Protein AF-A0A4Y9XMA4-F1 (afdb_monomer)

Nearest PDB structures (foldseek):
  7jre-assembly1_A  TM=2.666E-01  e=3.180E+00  enterovirus D68
  7mg0-assembly6_F  TM=2.874E-01  e=5.622E+00  enterovirus D68

Foldseek 3Di:
DQFWAFWWWKADPVLREIDTASDPVVVVCCVPPVVIDTPGGPDTFGADDDVQWAFWWWWAAPVSRYIDTDSDPVVVCCCVVPVRIHTPGGRGIDHDD

Structure (mmCIF, N/CA/C/O backbone):
data_AF-A0A4Y9XMA4-F1
#
_entry.id   AF-A0A4Y9XMA4-F1
#
loop_
_atom_site.group_PDB
_atom_site.id
_atom_site.type_symbol
_atom_site.label_atom_id
_atom_site.label_alt_id
_atom_site.label_comp_id
_atom_site.label_asym_id
_atom_site.label_entity_id
_atom_site.label_seq_id
_atom_site.pdbx_PDB_ins_code
_atom_site.Cartn_x
_atom_site.Cartn_y
_atom_site.Cartn_z
_atom_site.occupancy
_atom_site.B_iso_or_equiv
_atom_site.auth_seq_id
_atom_site.auth_comp_id
_atom_site.auth_asym_id
_atom_site.auth_atom_id
_atom_site.pdbx_PDB_model_num
ATOM 1 N N . VAL A 1 1 ? -22.314 0.084 12.502 1.00 49.09 1 VAL A N 1
ATOM 2 C CA . VAL A 1 1 ? -21.447 -1.115 12.454 1.00 49.09 1 VAL A CA 1
ATOM 3 C C . VAL A 1 1 ? -20.231 -0.716 11.647 1.00 49.09 1 VAL A C 1
ATOM 5 O O . VAL A 1 1 ? -20.416 -0.289 10.517 1.00 49.09 1 VAL A O 1
ATOM 8 N N . LEU A 1 2 ? -19.038 -0.713 12.236 1.00 63.25 2 LEU A N 1
ATOM 9 C CA . LEU A 1 2 ? -17.811 -0.477 11.473 1.00 63.25 2 LEU A CA 1
ATOM 10 C C . LEU A 1 2 ? -17.527 -1.779 10.718 1.00 63.25 2 LEU A C 1
ATOM 12 O O . LEU A 1 2 ? -17.217 -2.786 11.349 1.00 63.25 2 LEU A O 1
ATOM 16 N N . SER A 1 3 ? -17.764 -1.801 9.406 1.00 88.31 3 SER A N 1
ATOM 17 C CA . SER A 1 3 ? -17.507 -2.978 8.574 1.00 88.31 3 SER A CA 1
ATOM 18 C C . SER A 1 3 ? -16.090 -2.921 8.029 1.00 88.31 3 SER A C 1
ATOM 20 O O . SER A 1 3 ? -15.671 -1.891 7.496 1.00 88.31 3 SER A O 1
ATOM 22 N N . SER A 1 4 ? -15.371 -4.031 8.145 1.00 95.12 4 SER A N 1
ATOM 23 C CA . SER A 1 4 ? -14.122 -4.209 7.422 1.00 95.12 4 SER A CA 1
ATOM 24 C C . SER A 1 4 ? -14.380 -4.314 5.916 1.00 95.12 4 SER A C 1
ATOM 26 O O . SER A 1 4 ? -15.473 -4.669 5.466 1.00 95.12 4 SER A O 1
ATOM 28 N N . VAL A 1 5 ? -13.357 -3.985 5.137 1.00 97.31 5 VAL A N 1
ATOM 29 C CA . VAL A 1 5 ? -13.316 -4.099 3.677 1.00 97.31 5 VAL A CA 1
ATOM 30 C C . VAL A 1 5 ? -12.132 -4.984 3.282 1.00 97.31 5 VAL A C 1
ATOM 32 O O . VAL A 1 5 ? -11.167 -5.080 4.048 1.00 97.31 5 VAL A O 1
ATOM 35 N N . PRO A 1 6 ? -12.179 -5.657 2.123 1.00 98.00 6 PRO A N 1
ATOM 36 C CA . PRO A 1 6 ? -11.044 -6.441 1.659 1.00 98.00 6 PRO A CA 1
ATOM 37 C C . PRO A 1 6 ? -9.849 -5.538 1.331 1.00 98.00 6 PRO A C 1
ATOM 39 O O . PRO A 1 6 ? -10.002 -4.502 0.685 1.00 98.00 6 PRO A O 1
ATOM 42 N N . LEU A 1 7 ? -8.659 -5.970 1.739 1.00 98.50 7 LEU A N 1
ATOM 43 C CA . LEU A 1 7 ? -7.384 -5.499 1.215 1.00 98.50 7 LEU A CA 1
ATOM 44 C C . LEU A 1 7 ? -6.943 -6.480 0.129 1.00 98.50 7 LEU A C 1
ATOM 46 O O . LEU A 1 7 ? -6.583 -7.625 0.424 1.00 98.50 7 LEU A O 1
ATOM 50 N N . TYR A 1 8 ? -7.018 -6.048 -1.122 1.00 98.75 8 TYR A N 1
ATOM 51 C CA . TYR A 1 8 ? -6.542 -6.826 -2.256 1.00 98.75 8 TYR A CA 1
ATOM 52 C C . TYR A 1 8 ? -5.020 -6.803 -2.301 1.00 98.75 8 TYR A C 1
ATOM 54 O O . TYR A 1 8 ? -4.422 -5.777 -1.984 1.00 98.75 8 TYR A O 1
ATOM 62 N N . ARG A 1 9 ? -4.414 -7.913 -2.718 1.00 98.75 9 ARG A N 1
ATOM 63 C CA . ARG A 1 9 ? -2.984 -8.026 -3.002 1.00 98.75 9 ARG A CA 1
ATOM 64 C C . ARG A 1 9 ? -2.796 -8.367 -4.467 1.00 98.75 9 ARG A C 1
ATOM 66 O O . ARG A 1 9 ? -3.456 -9.262 -4.989 1.00 98.75 9 ARG A O 1
ATOM 73 N N . LEU A 1 10 ? -1.886 -7.661 -5.112 1.00 98.75 10 LEU A N 1
ATOM 74 C CA . LEU A 1 10 ? -1.506 -7.893 -6.488 1.00 98.75 10 LEU A CA 1
ATOM 75 C C . LEU A 1 10 ? 0.010 -8.032 -6.599 1.00 98.75 10 LEU A C 1
ATOM 77 O O . LEU A 1 10 ? 0.746 -7.449 -5.807 1.00 98.75 10 LEU A O 1
ATOM 81 N N . TRP A 1 11 ? 0.464 -8.767 -7.609 1.00 98.62 11 TRP A N 1
ATOM 82 C CA . TRP A 1 11 ? 1.877 -9.026 -7.868 1.00 98.62 11 TRP A CA 1
ATOM 83 C C . TRP A 1 11 ? 2.286 -8.576 -9.268 1.00 98.62 11 TRP A C 1
ATOM 85 O O . TRP A 1 11 ? 1.646 -8.945 -10.257 1.00 98.62 11 TRP A O 1
ATOM 95 N N . ASN A 1 12 ? 3.392 -7.839 -9.369 1.00 98.19 12 ASN A N 1
ATOM 96 C CA . ASN A 1 12 ? 4.054 -7.541 -10.633 1.00 98.19 12 ASN A CA 1
ATOM 97 C C . ASN A 1 12 ? 5.426 -8.219 -10.685 1.00 98.19 12 ASN A C 1
ATOM 99 O O . ASN A 1 12 ? 6.415 -7.713 -10.162 1.00 98.19 12 ASN A O 1
ATOM 103 N N . GLY A 1 13 ? 5.514 -9.346 -11.393 1.00 96.88 13 GLY A N 1
ATOM 104 C CA . GLY A 1 13 ? 6.760 -10.112 -11.498 1.00 96.88 13 GLY A CA 1
ATOM 105 C C . GLY A 1 13 ? 7.889 -9.439 -12.284 1.00 96.88 13 GLY A C 1
ATOM 106 O O . GLY A 1 13 ? 9.015 -9.925 -12.230 1.00 96.88 13 GLY A O 1
ATOM 107 N N . ARG A 1 14 ? 7.622 -8.354 -13.028 1.00 95.62 14 ARG A N 1
ATOM 108 C CA . ARG A 1 14 ? 8.671 -7.585 -13.721 1.00 95.62 14 ARG A CA 1
ATOM 109 C C . ARG A 1 14 ? 9.320 -6.562 -12.799 1.00 95.62 14 ARG A C 1
ATOM 111 O O . ARG A 1 14 ? 10.536 -6.431 -12.831 1.00 95.62 14 ARG A O 1
ATOM 118 N N . ALA A 1 15 ? 8.506 -5.855 -12.018 1.00 95.38 15 ALA A N 1
ATOM 119 C CA . ALA A 1 15 ? 8.972 -4.895 -11.021 1.00 95.38 15 ALA A CA 1
ATOM 120 C C . ALA A 1 15 ? 9.433 -5.575 -9.719 1.00 95.38 15 ALA A C 1
ATOM 122 O O . ALA A 1 15 ? 10.198 -4.993 -8.965 1.00 95.38 15 ALA A O 1
ATOM 123 N N . ALA A 1 16 ? 9.009 -6.825 -9.49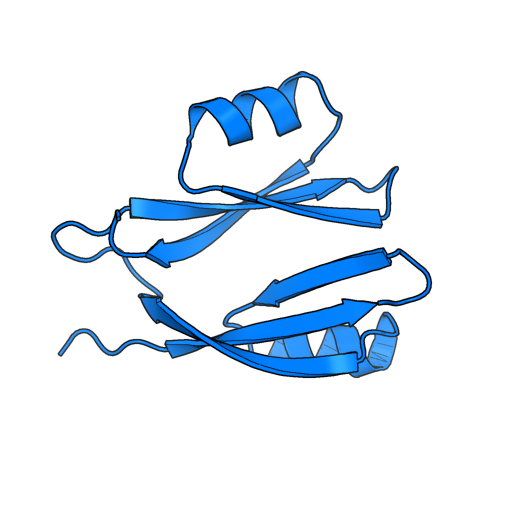8 1.00 96.38 16 ALA A N 1
ATOM 124 C CA . ALA A 1 16 ? 9.116 -7.528 -8.224 1.00 96.38 16 ALA A CA 1
ATOM 125 C C . ALA A 1 16 ? 8.392 -6.800 -7.072 1.00 96.38 16 ALA A C 1
ATOM 127 O O . ALA A 1 16 ? 8.852 -6.845 -5.935 1.00 96.38 16 ALA A O 1
ATOM 128 N N . ASP A 1 17 ? 7.242 -6.191 -7.377 1.00 98.19 17 ASP A N 1
ATOM 129 C CA . ASP A 1 17 ? 6.447 -5.379 -6.449 1.00 98.19 17 ASP A CA 1
ATOM 130 C C . ASP A 1 17 ? 5.135 -6.062 -6.039 1.00 98.19 17 ASP A C 1
ATOM 132 O O . ASP A 1 17 ? 4.461 -6.708 -6.857 1.00 98.19 17 ASP A O 1
ATOM 136 N N . HIS A 1 18 ? 4.751 -5.855 -4.778 1.00 98.31 18 HIS A N 1
ATOM 137 C CA . HIS A 1 18 ? 3.408 -6.145 -4.296 1.00 98.31 18 HIS A CA 1
ATOM 138 C C . HIS A 1 18 ? 2.608 -4.864 -4.092 1.00 98.31 18 HIS A C 1
ATOM 140 O O . HIS A 1 18 ? 2.908 -4.037 -3.233 1.00 98.31 18 HIS A O 1
ATOM 146 N N . PHE A 1 19 ? 1.468 -4.800 -4.767 1.00 98.62 19 PHE A N 1
ATOM 147 C CA . PHE A 1 19 ? 0.534 -3.702 -4.623 1.00 98.62 19 PHE A CA 1
ATOM 148 C C . PHE A 1 19 ? -0.669 -4.103 -3.769 1.00 98.62 19 PHE A C 1
ATOM 150 O O . PHE A 1 19 ? -1.330 -5.108 -4.045 1.00 98.62 19 PHE A O 1
ATOM 157 N N . TYR A 1 20 ? -0.972 -3.308 -2.741 1.00 98.69 20 TYR A N 1
ATOM 158 C CA . TYR A 1 20 ? -2.106 -3.516 -1.850 1.00 98.69 20 TYR A CA 1
ATOM 159 C C . TYR A 1 20 ? -3.072 -2.336 -1.907 1.00 98.69 20 TYR A C 1
ATOM 161 O O . TYR A 1 20 ? -2.691 -1.170 -1.777 1.00 98.69 20 TYR A O 1
ATOM 169 N N . THR A 1 21 ? -4.358 -2.641 -2.056 1.00 98.62 21 THR A N 1
ATOM 170 C CA . THR A 1 21 ? -5.398 -1.614 -2.129 1.00 98.62 21 THR A CA 1
ATOM 171 C C . THR A 1 21 ? -6.746 -2.115 -1.633 1.00 98.62 21 THR A C 1
ATOM 173 O O . THR A 1 21 ? -7.093 -3.285 -1.786 1.00 98.62 21 THR A O 1
ATOM 176 N N . THR A 1 22 ? -7.535 -1.219 -1.043 1.00 98.31 22 THR A N 1
ATOM 177 C CA . THR A 1 22 ? -8.960 -1.447 -0.752 1.00 98.31 22 THR A CA 1
ATOM 178 C C . THR A 1 22 ? -9.864 -0.978 -1.900 1.00 98.31 22 THR A C 1
ATOM 180 O O . THR A 1 22 ? -11.051 -1.312 -1.947 1.00 98.31 22 THR A O 1
ATOM 183 N N . SER A 1 23 ? -9.317 -0.231 -2.865 1.00 98.19 23 SER A N 1
ATOM 184 C CA . SER A 1 23 ? -10.043 0.318 -4.006 1.00 98.19 23 SER A CA 1
ATOM 185 C C . SER A 1 23 ? -10.162 -0.709 -5.127 1.00 98.19 23 SER A C 1
ATOM 187 O O . SER A 1 23 ? -9.188 -1.088 -5.778 1.00 98.19 23 SER A O 1
ATOM 189 N N . ALA A 1 24 ? -11.397 -1.120 -5.420 1.00 97.06 24 ALA A N 1
ATOM 190 C CA . ALA A 1 24 ? -11.673 -2.005 -6.550 1.00 97.06 24 ALA A CA 1
ATOM 191 C C . ALA A 1 24 ? -11.274 -1.377 -7.899 1.00 97.06 24 ALA A C 1
ATOM 193 O O . ALA A 1 24 ? -10.849 -2.098 -8.799 1.00 97.06 24 ALA A O 1
ATOM 194 N N . ALA A 1 25 ? -11.389 -0.052 -8.029 1.00 98.31 25 ALA A N 1
ATOM 195 C CA . ALA A 1 25 ? -10.994 0.669 -9.236 1.00 98.31 25 ALA A CA 1
ATOM 196 C C . ALA A 1 25 ? -9.469 0.678 -9.417 1.00 98.31 25 ALA A C 1
ATOM 198 O O . ALA A 1 25 ? -8.984 0.441 -10.518 1.00 98.31 25 ALA A O 1
ATOM 199 N N . GLU A 1 26 ? -8.718 0.881 -8.332 1.00 98.12 26 GLU A N 1
ATOM 200 C CA . GLU A 1 26 ? -7.252 0.876 -8.353 1.00 98.12 26 GLU A CA 1
ATOM 201 C C . GLU A 1 26 ? -6.713 -0.528 -8.670 1.00 98.12 26 GLU A C 1
ATOM 203 O O . GLU A 1 26 ? -5.876 -0.685 -9.555 1.00 98.12 26 GLU A O 1
ATOM 208 N N . ARG A 1 27 ? -7.302 -1.572 -8.064 1.00 98.44 27 ARG A N 1
ATOM 209 C CA . ARG A 1 27 ? -7.045 -2.975 -8.431 1.00 98.44 27 ARG A CA 1
ATOM 210 C C . ARG A 1 27 ? -7.286 -3.224 -9.922 1.00 98.44 27 ARG A C 1
ATOM 212 O O . ARG A 1 27 ? -6.465 -3.853 -10.579 1.00 98.44 27 ARG A O 1
ATOM 219 N N . GLN A 1 28 ? -8.414 -2.763 -10.465 1.00 98.56 28 GLN A N 1
ATOM 220 C CA . GLN A 1 28 ? -8.732 -2.962 -11.883 1.00 98.56 28 GLN A CA 1
ATOM 221 C C . GLN A 1 28 ? -7.763 -2.224 -12.811 1.00 98.56 28 GLN A C 1
ATOM 223 O O . GLN A 1 28 ? -7.364 -2.791 -13.827 1.00 98.56 28 GLN A O 1
ATOM 228 N N . ALA A 1 29 ? -7.372 -0.995 -12.469 1.00 98.50 29 ALA A N 1
ATOM 229 C CA . ALA A 1 29 ? -6.399 -0.228 -13.237 1.00 98.50 29 ALA A CA 1
ATOM 230 C C . ALA A 1 29 ? -5.027 -0.920 -13.251 1.00 98.50 29 ALA A C 1
ATOM 232 O O . ALA A 1 29 ? -4.503 -1.172 -14.334 1.00 98.50 29 ALA A O 1
ATOM 233 N N . ALA A 1 30 ? -4.530 -1.349 -12.086 1.00 98.00 30 ALA A N 1
ATOM 234 C CA . ALA A 1 30 ? -3.244 -2.034 -11.962 1.00 98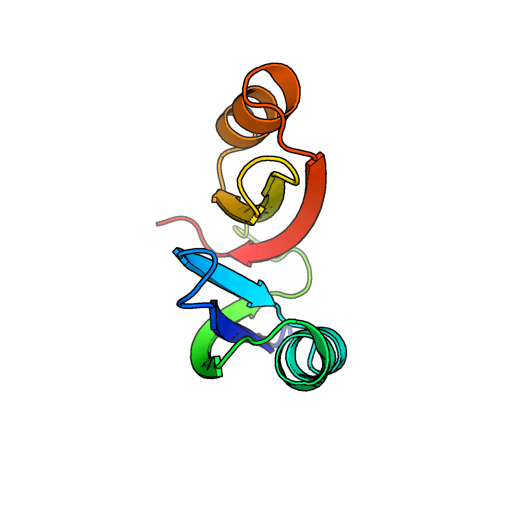.00 30 ALA A CA 1
ATOM 235 C C . ALA A 1 30 ? -3.170 -3.323 -12.803 1.00 98.00 30 ALA A C 1
ATOM 237 O O . ALA A 1 30 ? -2.156 -3.609 -13.443 1.00 98.00 30 ALA A O 1
ATOM 238 N N . ILE A 1 31 ? -4.268 -4.085 -12.860 1.00 98.38 31 ILE A N 1
ATOM 239 C CA . ILE A 1 31 ? -4.366 -5.290 -13.699 1.00 98.38 31 ILE A CA 1
ATOM 240 C C . ILE A 1 31 ? -4.399 -4.926 -15.187 1.00 98.38 31 ILE A C 1
ATOM 242 O O . ILE A 1 31 ? -3.717 -5.546 -16.001 1.00 98.38 31 ILE A O 1
ATOM 246 N N . ALA A 1 32 ? -5.222 -3.945 -15.560 1.00 98.25 32 ALA A N 1
ATOM 247 C CA . ALA A 1 32 ? -5.477 -3.624 -16.959 1.00 98.25 32 ALA A CA 1
ATOM 248 C C . ALA A 1 32 ? -4.337 -2.842 -17.628 1.00 98.25 32 ALA A C 1
ATOM 250 O O . ALA A 1 32 ? -4.189 -2.924 -18.847 1.00 98.25 32 ALA A O 1
ATOM 251 N N . GLN A 1 33 ? -3.576 -2.061 -16.857 1.00 97.25 33 GLN A N 1
ATOM 252 C CA . GLN A 1 33 ? -2.655 -1.048 -17.382 1.00 97.25 33 GLN A CA 1
ATOM 253 C C . GLN A 1 33 ? -1.212 -1.274 -16.928 1.00 97.25 33 GLN A C 1
ATOM 255 O O . GLN A 1 33 ? -0.298 -1.097 -17.730 1.00 97.25 33 GLN A O 1
ATOM 260 N N . ASP A 1 34 ? -1.009 -1.748 -15.697 1.00 95.88 34 ASP A N 1
ATOM 261 C CA . ASP A 1 34 ? 0.316 -1.736 -15.063 1.00 95.88 34 ASP A CA 1
ATOM 262 C C . ASP A 1 34 ? 0.960 -3.130 -14.965 1.00 95.88 34 ASP A C 1
ATOM 264 O O . ASP A 1 34 ? 2.083 -3.283 -14.486 1.00 95.88 34 ASP A O 1
ATOM 268 N N . GLY A 1 35 ? 0.279 -4.165 -15.472 1.00 96.88 35 GLY A N 1
ATOM 269 C CA . GLY A 1 35 ? 0.818 -5.523 -15.590 1.00 96.88 35 GLY A CA 1
ATOM 270 C C . GLY A 1 35 ? 0.785 -6.342 -14.300 1.00 96.88 35 GLY A C 1
ATOM 271 O O . GLY A 1 35 ? 1.491 -7.349 -14.202 1.00 96.88 35 GLY A O 1
ATOM 272 N N . TYR A 1 36 ? -0.028 -5.939 -13.323 1.00 98.50 36 TYR A N 1
ATOM 273 C CA . TYR A 1 36 ? -0.210 -6.694 -12.089 1.00 98.50 36 TYR A CA 1
ATOM 274 C C . TYR A 1 36 ? -1.138 -7.896 -12.287 1.00 98.50 36 TYR A C 1
ATOM 276 O O . TYR A 1 36 ? -2.137 -7.842 -13.004 1.00 98.50 36 TYR A O 1
ATOM 284 N N . SER A 1 37 ? -0.829 -8.987 -11.594 1.00 98.62 37 SER A N 1
ATOM 285 C CA . SER A 1 37 ? -1.704 -10.148 -11.440 1.00 98.62 37 SER A CA 1
ATOM 286 C C . SER A 1 37 ? -2.389 -10.093 -10.082 1.00 98.62 37 SER A C 1
ATOM 288 O O . SER A 1 37 ? -1.738 -9.849 -9.071 1.00 98.62 37 SER A O 1
ATOM 290 N N . ASP A 1 38 ? -3.699 -10.314 -10.053 1.00 98.38 38 ASP A N 1
ATOM 291 C CA . ASP A 1 38 ? -4.453 -10.351 -8.802 1.00 98.38 38 ASP A CA 1
ATOM 292 C C . ASP A 1 38 ? -4.172 -11.635 -8.019 1.00 98.38 38 ASP A C 1
ATOM 294 O O . ASP A 1 38 ? -4.347 -12.738 -8.541 1.00 98.38 38 ASP A O 1
ATOM 298 N N . GLU A 1 39 ? -3.785 -11.489 -6.756 1.00 98.75 39 GLU A N 1
ATOM 299 C CA . GLU A 1 39 ? -3.556 -12.598 -5.831 1.00 98.75 39 GLU A CA 1
ATOM 300 C C . GLU A 1 39 ? -4.698 -12.763 -4.814 1.00 98.75 39 GLU A C 1
ATOM 302 O O . GLU A 1 39 ? -4.662 -13.660 -3.969 1.00 98.75 39 GLU A O 1
ATOM 307 N N . GLY A 1 40 ? -5.743 -11.935 -4.913 1.00 98.19 40 GLY A N 1
ATOM 308 C CA . GLY A 1 40 ? -6.952 -12.023 -4.107 1.00 98.19 40 GLY A CA 1
ATOM 309 C C . GLY A 1 40 ? -6.909 -11.171 -2.839 1.00 98.19 40 GLY A C 1
ATOM 310 O O . GLY A 1 40 ? -6.244 -10.140 -2.762 1.00 98.19 40 GLY A O 1
ATOM 311 N N . ILE A 1 41 ? -7.700 -11.570 -1.841 1.00 98.56 41 ILE A N 1
ATOM 312 C CA . ILE A 1 41 ? -7.846 -10.835 -0.577 1.00 98.56 41 ILE A CA 1
ATOM 313 C C . ILE A 1 41 ? -6.753 -11.297 0.388 1.00 98.56 41 ILE A C 1
ATOM 315 O O . ILE A 1 41 ? -6.767 -12.447 0.824 1.00 98.56 41 ILE A O 1
ATOM 319 N N . ALA A 1 42 ? -5.845 -10.398 0.764 1.00 98.00 42 ALA A N 1
ATOM 320 C CA . ALA A 1 42 ? -4.805 -10.689 1.751 1.00 98.00 42 ALA A CA 1
ATOM 321 C C . ALA A 1 42 ? -5.309 -10.549 3.192 1.00 98.00 42 ALA A C 1
ATOM 323 O O . ALA A 1 42 ? -4.902 -11.307 4.070 1.00 98.00 42 ALA A O 1
ATOM 324 N N . ALA A 1 43 ? -6.195 -9.582 3.438 1.00 97.06 43 ALA A N 1
ATOM 325 C CA . ALA A 1 43 ? -6.744 -9.306 4.760 1.00 97.06 43 ALA A CA 1
ATOM 326 C C . ALA A 1 43 ? -8.087 -8.570 4.678 1.00 97.06 43 ALA A C 1
ATOM 328 O O . ALA A 1 43 ? -8.474 -8.052 3.632 1.00 97.06 43 ALA A O 1
ATOM 329 N N . TRP A 1 44 ? -8.772 -8.486 5.817 1.00 96.69 44 TRP A N 1
ATOM 330 C CA . TRP A 1 44 ? -9.900 -7.582 6.024 1.00 96.69 44 TRP A CA 1
ATOM 331 C C . TRP A 1 44 ? -9.449 -6.443 6.933 1.00 96.69 44 TRP A C 1
ATOM 333 O O . TRP A 1 44 ? -9.021 -6.682 8.060 1.00 96.69 44 TRP A O 1
ATOM 343 N N . VAL A 1 45 ? -9.538 -5.214 6.435 1.00 97.56 45 VAL A N 1
ATOM 344 C CA . VAL A 1 45 ? -9.013 -4.004 7.084 1.00 97.56 45 VAL A CA 1
ATOM 345 C C . VAL A 1 45 ? -10.122 -2.982 7.298 1.00 97.56 45 VAL A C 1
ATOM 347 O O . VAL A 1 45 ? -11.212 -3.112 6.740 1.00 97.56 45 VAL A O 1
ATOM 350 N N . TYR A 1 46 ? -9.875 -1.956 8.106 1.00 97.56 46 TYR A N 1
ATOM 351 C CA . TYR A 1 46 ? -10.851 -0.896 8.337 1.00 97.56 46 TYR A CA 1
ATOM 352 C C . TYR A 1 46 ? -10.571 0.292 7.408 1.00 97.56 46 TYR A C 1
ATOM 354 O O . TYR A 1 46 ? -9.458 0.812 7.416 1.00 97.56 46 TYR A O 1
ATOM 362 N N . PRO A 1 47 ? -11.552 0.763 6.617 1.00 95.94 47 PRO A N 1
ATOM 363 C CA . PRO A 1 47 ? -11.346 1.897 5.710 1.00 95.94 47 PRO A CA 1
ATOM 364 C C . PRO A 1 47 ? -11.313 3.249 6.443 1.00 95.94 47 PRO A C 1
ATOM 366 O O . PRO A 1 47 ? -10.980 4.271 5.857 1.00 95.94 47 PRO A O 1
ATOM 369 N N . VAL A 1 48 ? -11.692 3.263 7.722 1.00 95.56 48 VAL A N 1
ATOM 370 C CA . VAL A 1 48 ? -11.710 4.436 8.601 1.00 95.56 48 VAL A CA 1
ATOM 371 C C . VAL A 1 48 ? -11.155 4.052 9.967 1.00 95.56 48 VAL A C 1
ATOM 373 O O . VAL A 1 48 ? -11.178 2.874 10.332 1.00 95.56 48 VAL A O 1
ATOM 376 N N . GLN A 1 49 ? -10.683 5.036 10.734 1.00 95.81 49 GLN A N 1
ATOM 377 C CA . GLN A 1 49 ? -10.133 4.788 12.062 1.00 95.81 49 GLN A CA 1
ATOM 378 C C . GLN A 1 49 ? -11.177 4.155 12.990 1.00 95.81 49 GLN A C 1
ATOM 380 O O . GLN A 1 49 ? -12.324 4.600 13.070 1.00 95.81 49 GLN A O 1
ATOM 385 N N . VAL A 1 50 ? -10.755 3.127 13.723 1.00 94.88 50 VAL A N 1
ATOM 386 C CA . VAL A 1 50 ? -11.561 2.425 14.730 1.00 94.88 50 VAL A CA 1
ATOM 387 C C . VAL A 1 50 ? -10.873 2.479 16.092 1.00 94.88 50 VAL A C 1
ATOM 389 O O . VAL A 1 50 ? -9.686 2.791 16.181 1.00 94.88 50 VAL A O 1
ATOM 392 N N . CYS A 1 51 ? -11.605 2.178 17.168 1.00 94.69 51 CYS A N 1
ATOM 393 C CA . CYS A 1 51 ? -11.021 2.119 18.510 1.00 94.69 51 CYS A CA 1
ATOM 394 C C . CYS A 1 51 ? -9.880 1.089 18.548 1.00 94.69 51 CYS A C 1
ATOM 396 O O . CYS A 1 51 ? -10.084 -0.066 18.180 1.00 94.69 51 CYS A O 1
ATOM 398 N N . GLY A 1 52 ? -8.685 1.524 18.958 1.00 93.81 52 GLY A N 1
ATOM 399 C CA . GLY A 1 52 ? -7.473 0.698 18.961 1.00 93.81 52 GLY A CA 1
ATOM 400 C C . GLY A 1 52 ? -6.837 0.469 17.584 1.00 93.81 52 GLY A C 1
ATOM 401 O O . GLY A 1 52 ? -5.797 -0.172 17.515 1.00 93.81 52 GLY A O 1
ATOM 402 N N . GLY A 1 53 ? -7.423 0.986 16.500 1.00 95.88 53 GLY A N 1
ATOM 403 C CA . GLY A 1 53 ? -6.854 0.892 15.160 1.00 95.88 53 GLY A CA 1
ATOM 404 C C . GLY A 1 53 ? -5.729 1.901 14.935 1.00 95.88 53 GLY A C 1
ATOM 405 O O . GLY A 1 53 ? -5.850 3.073 15.307 1.00 95.88 53 G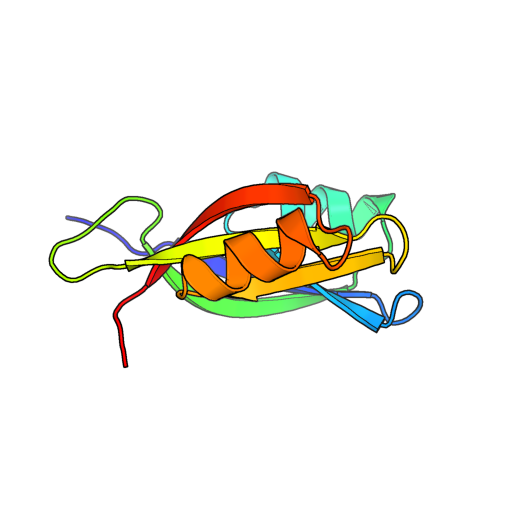LY A O 1
ATOM 406 N N . VAL A 1 54 ? -4.666 1.449 14.276 1.00 97.69 54 VAL A N 1
ATOM 407 C CA . VAL A 1 54 ? -3.530 2.264 13.829 1.00 97.69 54 VAL A CA 1
ATOM 408 C C . VAL A 1 54 ? -3.530 2.372 12.299 1.00 97.69 54 VAL A C 1
ATOM 410 O O . VAL A 1 54 ? -4.039 1.467 11.629 1.00 97.69 54 VAL A O 1
ATOM 413 N N . PRO A 1 55 ? -3.029 3.476 11.721 1.00 98.19 55 PRO A N 1
ATOM 414 C CA . PRO A 1 55 ? -2.924 3.615 10.272 1.00 98.19 55 PRO A CA 1
ATOM 415 C C . PRO A 1 55 ? -1.933 2.602 9.689 1.00 98.19 55 PRO A C 1
ATOM 417 O O . PRO A 1 55 ? -0.874 2.361 10.260 1.00 98.19 55 PRO A O 1
ATOM 420 N N . LEU A 1 56 ? -2.281 2.045 8.533 1.00 98.44 56 LEU A N 1
ATOM 421 C CA . LEU A 1 56 ? -1.364 1.388 7.613 1.00 9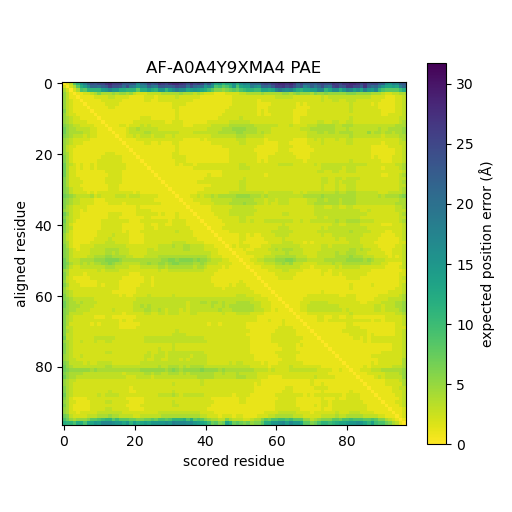8.44 56 LEU A CA 1
ATOM 422 C C . LEU A 1 56 ? -1.020 2.404 6.524 1.00 98.44 56 LEU A C 1
ATOM 424 O O . LEU A 1 56 ? -1.866 2.742 5.692 1.00 98.44 56 LEU A O 1
ATOM 428 N N . TYR A 1 57 ? 0.201 2.911 6.564 1.00 98.75 57 TYR A N 1
ATOM 429 C CA . TYR A 1 57 ? 0.719 3.846 5.578 1.00 98.75 57 TYR A CA 1
ATOM 430 C C . TYR A 1 57 ? 1.138 3.113 4.307 1.00 98.75 57 TYR A C 1
ATOM 432 O O . TYR A 1 57 ? 1.570 1.961 4.378 1.00 98.75 57 TYR A O 1
ATOM 440 N N . ARG A 1 58 ? 1.021 3.794 3.166 1.00 98.75 58 ARG A N 1
ATOM 441 C CA . ARG A 1 58 ? 1.528 3.359 1.864 1.00 98.75 58 ARG A CA 1
ATOM 442 C C . ARG A 1 58 ? 2.442 4.441 1.306 1.00 98.75 58 ARG A C 1
ATOM 444 O O . ARG A 1 58 ? 2.087 5.616 1.313 1.00 98.75 58 ARG A O 1
ATOM 451 N N . ALA A 1 59 ? 3.600 4.037 0.811 1.00 98.69 59 ALA A N 1
ATOM 452 C CA . ALA A 1 59 ? 4.514 4.908 0.092 1.00 98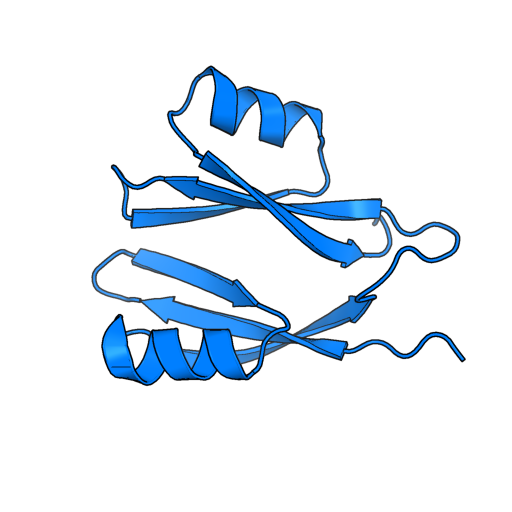.69 59 ALA A CA 1
ATOM 453 C C . ALA A 1 59 ? 5.009 4.207 -1.175 1.00 98.69 59 ALA A C 1
ATOM 455 O O . ALA A 1 59 ? 5.118 2.981 -1.202 1.00 98.69 59 ALA A O 1
ATOM 456 N N . TYR A 1 60 ? 5.330 4.975 -2.210 1.00 98.56 60 TYR A N 1
ATOM 457 C CA . TYR A 1 60 ? 5.770 4.451 -3.502 1.00 98.56 60 TYR A CA 1
ATOM 458 C C . TYR A 1 60 ? 7.150 4.985 -3.876 1.00 98.56 60 TYR A C 1
ATOM 460 O O . TYR A 1 60 ? 7.403 6.183 -3.761 1.00 98.56 60 TYR A O 1
ATOM 468 N N . SER A 1 61 ? 8.040 4.117 -4.355 1.00 98.00 61 SER A N 1
ATOM 469 C CA . SER A 1 61 ? 9.334 4.502 -4.919 1.00 98.00 61 SER A CA 1
ATOM 470 C C . SER A 1 61 ? 9.274 4.474 -6.448 1.00 98.00 61 SER A C 1
ATOM 472 O O . SER A 1 61 ? 9.313 3.393 -7.040 1.00 98.00 61 SER A O 1
ATOM 474 N N . PRO A 1 62 ? 9.262 5.633 -7.138 1.00 96.12 62 PRO A N 1
ATOM 475 C CA . PRO A 1 62 ? 9.310 5.667 -8.601 1.00 96.12 62 PRO A CA 1
ATOM 476 C C . PRO A 1 62 ? 10.624 5.124 -9.172 1.00 96.12 62 PRO A C 1
ATOM 478 O O . PRO A 1 62 ? 10.659 4.668 -10.311 1.00 96.12 62 PRO A O 1
ATOM 481 N N . ALA A 1 63 ? 11.711 5.195 -8.395 1.00 96.00 63 ALA A N 1
ATOM 482 C CA . ALA A 1 63 ? 13.026 4.721 -8.814 1.00 96.00 63 ALA A CA 1
ATOM 483 C C . ALA A 1 63 ? 13.113 3.188 -8.816 1.00 96.00 63 ALA A C 1
ATOM 485 O O . ALA A 1 63 ? 13.713 2.617 -9.725 1.00 96.00 63 ALA A O 1
ATOM 486 N N . ALA A 1 64 ? 12.513 2.534 -7.817 1.00 94.38 64 ALA A N 1
ATOM 487 C CA . ALA A 1 64 ? 12.476 1.076 -7.714 1.00 94.38 64 ALA A CA 1
ATOM 488 C C . ALA A 1 64 ? 11.242 0.455 -8.389 1.00 94.38 64 ALA A C 1
ATOM 490 O O . ALA A 1 64 ? 11.283 -0.715 -8.747 1.00 94.38 64 ALA A O 1
ATOM 491 N N . THR A 1 65 ? 10.182 1.241 -8.619 1.00 95.19 65 THR A N 1
ATOM 492 C CA . THR A 1 65 ? 8.839 0.733 -8.951 1.00 95.19 65 THR A CA 1
ATOM 493 C C . THR A 1 65 ? 8.354 -0.238 -7.869 1.00 95.19 65 THR A C 1
ATOM 495 O O . THR A 1 65 ? 8.035 -1.382 -8.164 1.00 95.19 65 THR A O 1
ATOM 498 N N . ASP A 1 66 ? 8.356 0.218 -6.613 1.00 97.38 66 ASP A N 1
ATOM 499 C CA . ASP A 1 66 ? 8.069 -0.605 -5.428 1.00 97.38 66 ASP A CA 1
ATOM 500 C C . ASP A 1 66 ? 7.168 0.136 -4.433 1.00 97.38 66 ASP A C 1
ATOM 502 O O . ASP A 1 66 ? 7.323 1.348 -4.228 1.00 97.38 66 ASP A O 1
ATOM 506 N N . HIS A 1 67 ? 6.236 -0.590 -3.817 1.00 98.38 67 HIS A N 1
ATOM 507 C CA . HIS A 1 67 ? 5.372 -0.088 -2.759 1.00 98.38 67 HIS A CA 1
ATOM 508 C C . HIS A 1 67 ? 5.821 -0.578 -1.381 1.00 98.38 67 HIS A C 1
ATOM 510 O O . HIS A 1 67 ? 5.921 -1.771 -1.096 1.00 98.38 67 HIS A O 1
ATOM 516 N N . PHE A 1 68 ? 5.945 0.373 -0.464 1.00 97.94 68 PHE A N 1
ATOM 517 C CA . PHE A 1 68 ? 6.250 0.143 0.938 1.00 97.94 68 PHE A CA 1
ATOM 518 C C . PHE A 1 68 ? 5.009 0.365 1.810 1.00 97.94 68 PHE A C 1
ATOM 520 O O . PHE A 1 68 ? 4.272 1.337 1.625 1.00 97.94 68 PHE A O 1
ATOM 527 N N . TYR A 1 69 ? 4.791 -0.524 2.786 1.00 98.44 69 TYR A N 1
ATOM 528 C CA . TYR A 1 69 ? 3.670 -0.449 3.725 1.00 98.44 69 TYR A CA 1
ATOM 529 C C . TYR A 1 69 ? 4.152 -0.626 5.159 1.00 98.44 69 TYR A C 1
ATOM 531 O O . TYR A 1 69 ? 4.859 -1.584 5.466 1.00 98.44 69 TYR A O 1
ATOM 539 N N . THR A 1 70 ? 3.717 0.254 6.057 1.00 98.19 70 THR A N 1
ATOM 540 C CA . THR A 1 70 ? 4.098 0.187 7.473 1.00 98.19 70 THR A CA 1
ATOM 541 C C . THR A 1 70 ? 3.016 0.754 8.388 1.00 98.19 70 THR A C 1
ATOM 543 O O . THR A 1 70 ? 2.269 1.653 8.008 1.00 98.19 70 THR A O 1
ATOM 546 N N . ALA A 1 71 ? 2.930 0.233 9.615 1.00 97.75 71 ALA A N 1
ATOM 547 C CA . ALA A 1 71 ? 2.151 0.841 10.696 1.00 97.75 71 ALA A CA 1
ATOM 548 C C . ALA A 1 71 ? 2.990 1.808 11.562 1.00 97.75 71 ALA A C 1
ATOM 550 O O . ALA A 1 71 ? 2.455 2.480 12.446 1.00 97.75 71 ALA A O 1
ATOM 551 N N . SER A 1 72 ? 4.304 1.890 11.322 1.00 98.12 72 SER A N 1
ATOM 552 C CA . SER A 1 72 ? 5.218 2.803 12.003 1.00 98.12 72 SER A CA 1
ATOM 553 C C . SER A 1 72 ? 5.306 4.126 11.249 1.00 98.12 72 SER A C 1
ATOM 555 O O . SER A 1 72 ? 5.774 4.191 10.114 1.00 98.12 72 SER A O 1
ATOM 557 N N . HIS A 1 73 ? 4.888 5.214 11.898 1.00 97.69 73 HIS A N 1
ATOM 558 C CA . HIS A 1 73 ? 5.035 6.547 11.312 1.00 97.69 73 HIS A CA 1
ATOM 559 C C . HIS A 1 73 ? 6.513 6.943 11.159 1.00 97.69 73 HIS A C 1
ATOM 561 O O . HIS A 1 73 ? 6.866 7.642 10.218 1.00 97.69 73 HIS A O 1
ATOM 567 N N . GLU A 1 74 ? 7.387 6.465 12.048 1.00 98.31 74 GLU A N 1
ATOM 568 C CA . GLU A 1 74 ? 8.828 6.715 11.958 1.00 98.31 74 GLU A CA 1
ATOM 569 C C . GLU A 1 74 ? 9.446 6.038 10.728 1.00 98.31 74 GLU A C 1
ATOM 571 O O . GLU A 1 74 ? 10.205 6.678 10.004 1.00 98.31 74 GLU A O 1
ATOM 576 N N . GLU A 1 75 ? 9.067 4.790 10.430 1.00 98.38 75 GLU A N 1
ATOM 577 C CA . GLU A 1 75 ? 9.534 4.101 9.218 1.00 98.38 75 GLU A CA 1
ATOM 578 C C . GLU A 1 75 ? 9.061 4.809 7.943 1.00 98.38 75 GLU A C 1
ATOM 580 O O . GLU A 1 75 ? 9.849 4.970 7.014 1.00 98.38 75 GLU A O 1
ATOM 585 N N . LEU A 1 76 ? 7.812 5.295 7.910 1.00 98.62 76 LEU A N 1
ATOM 586 C CA . LEU A 1 76 ? 7.318 6.105 6.792 1.00 98.62 76 LEU A CA 1
ATOM 587 C C . LEU A 1 76 ? 8.177 7.366 6.598 1.00 98.62 76 LEU A C 1
ATOM 589 O O . LEU A 1 76 ? 8.576 7.676 5.477 1.00 98.62 76 LEU A O 1
ATOM 593 N N . LEU A 1 77 ? 8.475 8.093 7.680 1.00 98.44 77 LEU A N 1
ATOM 594 C CA . LEU A 1 77 ? 9.274 9.319 7.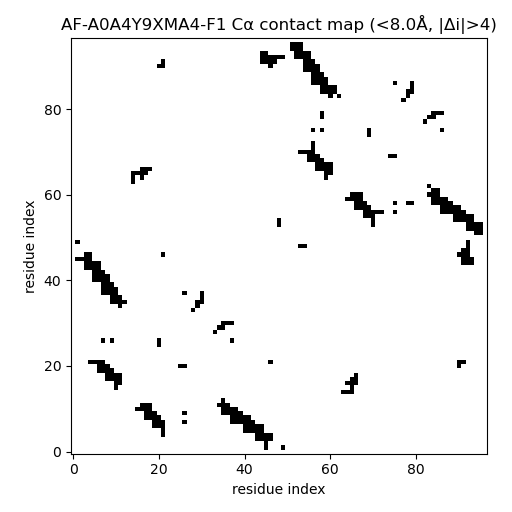609 1.00 98.44 77 LEU A CA 1
ATOM 595 C C . LEU A 1 77 ? 10.704 9.055 7.122 1.00 98.44 77 LEU A C 1
ATOM 597 O O . LEU A 1 77 ? 11.251 9.880 6.390 1.00 98.44 77 LEU A O 1
ATOM 601 N N . ILE A 1 78 ? 11.302 7.922 7.497 1.00 98.50 78 ILE A N 1
ATOM 602 C CA . ILE A 1 78 ? 12.617 7.504 6.992 1.00 98.50 78 ILE A CA 1
ATOM 603 C C . ILE A 1 78 ? 12.527 7.188 5.497 1.00 98.50 78 ILE A C 1
ATOM 605 O O . ILE A 1 78 ? 13.278 7.776 4.718 1.00 98.50 78 ILE A O 1
ATOM 609 N N . ALA A 1 79 ? 11.561 6.365 5.082 1.00 98.25 79 ALA A N 1
ATOM 610 C CA . ALA A 1 79 ? 11.394 5.981 3.681 1.00 98.25 79 ALA A CA 1
ATOM 611 C C . ALA A 1 79 ? 11.219 7.209 2.767 1.00 98.25 79 ALA A C 1
ATOM 613 O O . ALA A 1 79 ? 11.851 7.320 1.713 1.00 98.25 79 ALA A O 1
ATOM 614 N N . VAL A 1 80 ? 10.399 8.172 3.195 1.00 98.19 80 VAL A N 1
ATOM 615 C CA . VAL A 1 80 ? 10.125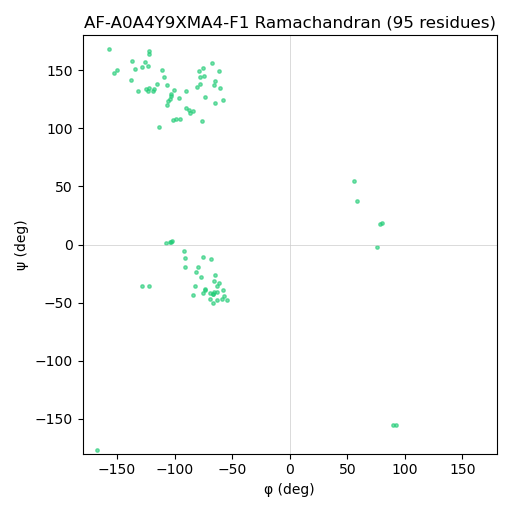 9.402 2.439 1.00 98.19 80 VAL A CA 1
ATOM 616 C C . VAL A 1 80 ? 11.292 10.389 2.506 1.00 98.19 80 VAL A C 1
ATOM 618 O O . VAL A 1 80 ? 11.641 11.020 1.510 1.00 98.19 80 VAL A O 1
ATOM 621 N N . GLY A 1 81 ? 11.910 10.546 3.677 1.00 97.62 81 GLY A N 1
ATOM 622 C CA . GLY A 1 81 ? 12.952 11.546 3.905 1.00 97.62 81 GLY A CA 1
ATOM 623 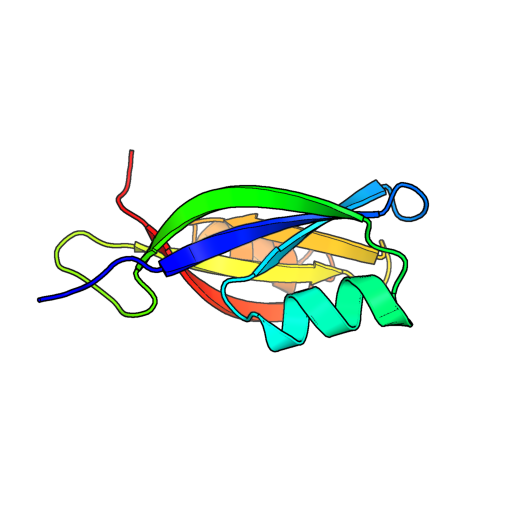C C . GLY A 1 81 ? 14.347 11.137 3.433 1.00 97.62 81 GLY A C 1
ATOM 624 O O . GLY A 1 81 ? 15.183 12.013 3.208 1.00 97.62 81 GLY A O 1
ATOM 625 N N . GLN A 1 82 ? 14.619 9.835 3.318 1.00 97.06 82 GLN A N 1
ATOM 626 C CA . GLN A 1 82 ? 15.968 9.301 3.096 1.00 97.06 82 GLN A CA 1
ATOM 627 C C . GLN A 1 82 ? 16.041 8.328 1.917 1.00 97.06 82 GLN A C 1
ATOM 629 O O . GLN A 1 82 ? 17.023 8.369 1.177 1.00 97.06 82 GLN A O 1
ATOM 634 N N . ASP A 1 83 ? 14.999 7.523 1.692 1.00 96.81 83 ASP A N 1
ATOM 635 C CA . ASP A 1 83 ? 15.043 6.421 0.717 1.00 96.81 83 ASP A CA 1
ATOM 636 C C . ASP A 1 83 ? 14.337 6.743 -0.612 1.00 96.81 83 ASP A C 1
ATOM 638 O O . ASP A 1 83 ? 14.273 5.911 -1.518 1.00 96.81 83 ASP A O 1
ATOM 642 N N . GLY A 1 84 ? 13.834 7.974 -0.761 1.00 96.88 84 GLY A N 1
ATOM 643 C CA . GLY A 1 84 ? 13.258 8.474 -2.012 1.00 96.88 84 GLY A CA 1
ATOM 644 C C . GLY A 1 84 ? 11.838 7.986 -2.303 1.00 96.88 84 GLY A C 1
ATOM 645 O O . GLY A 1 84 ? 11.394 8.076 -3.450 1.00 96.88 84 GLY A O 1
ATOM 646 N N . TYR A 1 85 ? 11.125 7.487 -1.291 1.00 98.50 85 TYR A N 1
ATOM 647 C CA . TYR A 1 85 ? 9.707 7.167 -1.418 1.00 98.50 85 TYR A CA 1
ATOM 648 C C . TYR A 1 85 ? 8.845 8.434 -1.408 1.00 98.50 85 TYR A C 1
ATOM 650 O O . TYR A 1 85 ? 9.176 9.452 -0.801 1.00 98.50 85 TYR A O 1
ATOM 658 N N . VAL A 1 86 ? 7.696 8.352 -2.064 1.00 98.62 86 VAL A N 1
ATOM 659 C CA . VAL A 1 86 ? 6.633 9.353 -2.034 1.00 98.62 86 VAL A CA 1
ATOM 660 C C . VAL A 1 86 ? 5.519 8.825 -1.141 1.00 98.62 86 VAL A C 1
ATOM 662 O O . VAL A 1 86 ? 5.031 7.719 -1.359 1.00 98.62 86 VAL A O 1
ATOM 665 N N . ASP A 1 87 ? 5.128 9.611 -0.138 1.00 98.50 87 ASP A N 1
ATOM 666 C CA . ASP A 1 87 ? 3.991 9.288 0.727 1.00 98.50 87 ASP A CA 1
ATOM 667 C C . ASP A 1 87 ? 2.688 9.303 -0.085 1.00 98.50 87 ASP A C 1
ATOM 669 O O . ASP A 1 87 ? 2.332 10.320 -0.687 1.00 98.50 87 ASP A O 1
ATOM 673 N N . GLU A 1 88 ? 1.975 8.179 -0.093 1.00 98.56 88 GLU A N 1
ATOM 674 C CA . GLU A 1 88 ? 0.658 8.041 -0.719 1.00 98.56 88 GLU A CA 1
ATOM 675 C C . GLU A 1 88 ? -0.482 8.055 0.313 1.00 98.5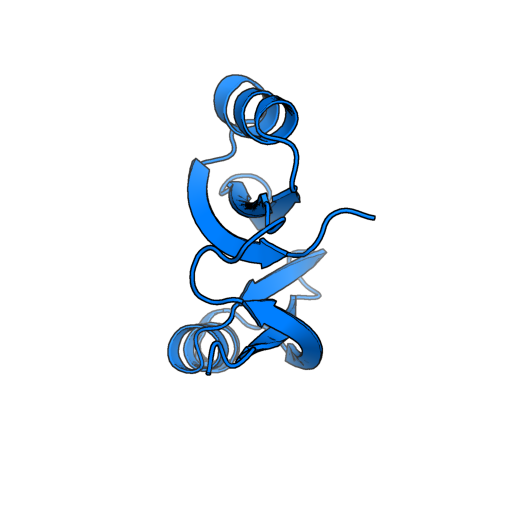6 88 GLU A C 1
ATOM 677 O O . GLU A 1 88 ? -1.659 7.946 -0.040 1.00 98.56 88 GLU A O 1
ATOM 682 N N . GLY A 1 89 ? -0.150 8.236 1.592 1.00 98.19 89 GLY A N 1
ATOM 683 C CA . GLY A 1 89 ? -1.078 8.396 2.696 1.00 98.19 89 GLY A CA 1
ATOM 684 C C . GLY A 1 89 ? -1.484 7.084 3.366 1.00 98.19 89 GLY A C 1
ATOM 685 O O . GLY A 1 89 ? -0.766 6.084 3.391 1.00 98.19 89 GLY A O 1
ATOM 686 N N . ILE A 1 90 ? -2.661 7.111 3.990 1.00 98.56 90 ILE A N 1
ATOM 687 C CA . ILE A 1 90 ? -3.203 5.980 4.749 1.00 98.56 90 ILE A CA 1
ATOM 688 C C . ILE A 1 90 ? -3.962 5.061 3.790 1.00 98.56 90 ILE A C 1
ATOM 690 O O . ILE A 1 90 ? -5.026 5.426 3.290 1.00 98.56 90 ILE A O 1
ATOM 694 N N . ALA A 1 91 ? -3.454 3.847 3.582 1.00 98.06 91 ALA A N 1
ATOM 695 C CA . ALA A 1 91 ? -4.120 2.832 2.769 1.00 98.06 91 ALA A CA 1
ATOM 696 C C . ALA A 1 91 ? -5.335 2.216 3.482 1.00 98.06 91 ALA A C 1
ATOM 698 O O . ALA A 1 91 ? -6.349 1.911 2.849 1.00 98.06 91 ALA A O 1
ATOM 699 N N . ALA A 1 92 ? -5.224 2.004 4.796 1.00 97.88 92 ALA A N 1
ATOM 700 C CA . ALA A 1 92 ? -6.285 1.489 5.659 1.00 97.88 92 ALA A CA 1
ATOM 701 C C . ALA A 1 92 ? -5.917 1.666 7.142 1.00 97.88 92 ALA A C 1
ATOM 703 O O . ALA A 1 92 ? -4.859 2.189 7.478 1.00 97.88 92 ALA A O 1
ATOM 704 N N . TYR A 1 93 ? -6.766 1.172 8.040 1.00 97.81 93 TYR A N 1
ATOM 705 C CA . TYR A 1 93 ? -6.476 1.015 9.461 1.00 97.81 93 TYR A CA 1
ATOM 706 C C . TYR A 1 93 ? -6.481 -0.467 9.839 1.00 97.81 93 TYR A C 1
ATOM 708 O O . TYR A 1 93 ? -7.353 -1.236 9.417 1.00 97.81 93 TYR A O 1
ATOM 716 N N . VAL A 1 94 ? -5.515 -0.859 10.665 1.00 97.06 94 VAL A N 1
ATOM 717 C CA . VAL A 1 94 ? -5.311 -2.231 11.143 1.00 97.06 94 VAL A CA 1
ATOM 718 C C . VAL A 1 94 ? -5.267 -2.255 12.667 1.00 97.06 94 VAL A C 1
ATOM 720 O O . VAL A 1 94 ? -5.009 -1.235 13.306 1.00 97.06 94 VAL A O 1
ATOM 723 N N . LEU A 1 95 ? -5.553 -3.409 13.266 1.00 94.88 95 LEU A N 1
ATOM 724 C CA . LEU A 1 95 ? -5.321 -3.590 14.697 1.00 94.88 95 LEU A CA 1
ATOM 725 C C . LEU A 1 95 ? -3.833 -3.899 14.916 1.00 94.88 95 LEU A C 1
ATOM 727 O O . LEU A 1 95 ? -3.282 -4.695 14.152 1.00 94.88 95 LEU A O 1
ATOM 731 N N . PRO A 1 96 ? -3.181 -3.279 15.913 1.00 88.88 96 PRO A N 1
ATOM 732 C CA . PRO A 1 96 ? -1.812 -3.621 16.272 1.00 88.88 96 PRO A CA 1
ATOM 733 C C . PRO A 1 96 ? -1.732 -5.084 16.731 1.00 88.88 96 PRO A C 1
ATOM 735 O O . PRO A 1 96 ? -2.709 -5.624 17.259 1.00 88.88 96 PRO A O 1
ATOM 738 N N . ALA A 1 97 ? -0.578 -5.707 16.487 1.00 75.12 97 ALA A N 1
ATOM 739 C CA . ALA A 1 97 ? -0.274 -7.066 16.934 1.00 75.12 97 ALA A CA 1
ATOM 740 C C . ALA A 1 97 ? -0.045 -7.143 18.451 1.00 75.12 97 ALA A C 1
ATOM 742 O O . ALA A 1 97 ? 0.434 -6.139 19.029 1.00 75.12 97 ALA A O 1
#

Organism: NCBI:txid205917

pLDDT: mean 96.33, std 6.56, range [49.09, 98.75]

Mean predicted aligned error: 2.71 Å

Solvent-accessible surface area (backbone atoms only — not comparable to full-atom values): 5523 Å² total; per-residue (Å²): 131,94,66,66,43,56,28,33,33,27,41,24,86,88,58,73,24,58,51,73,44,62,47,69,66,57,54,50,45,36,44,74,72,70,65,30,43,83,74,47,73,75,45,75,32,25,81,56,87,49,93,79,40,41,54,29,36,32,29,39,22,83,89,68,50,38,60,49,74,42,72,47,69,67,59,50,51,44,37,41,74,72,70,63,27,44,80,73,46,72,66,31,19,40,73,75,133

Sequence (97 aa):
VLSSVPLYRLWNGRAADHFYTTSAAERQAAIAQDGYSDEGIAAWVYPVQVCGGVPLYRAYSPAATDHFYTASHEELLIAVGQDGYVDEGIAAYVLPA

Radius of gyration: 13.58 Å; Cα contacts (8 Å, |Δi|>4): 190; chains: 1; bounding box: 37×24×36 Å

InterPro domains:
  IPR043708 Domain of unknown function DUF5648 [PF18885] (3-95)

Secondary structure (DSSP, 8-state):
----EEEEEEEETTTTEEEEES-HHHHHHHHHHS-PEEEEEEEEEBSS--TT-EEEEEEEETTTTEEEEES-HHHHHHHHHHS--EEEEEEEEE---